Protein AF-A0A8T4FRC5-F1 (afdb_monomer_lite)

Secondary structure (DSSP, 8-state):
------S-----SSSGGGGSHHHHHHHHHTT--STT-HHHHHHHHHHHHHHHHHHHHHHHHTT-HHHHHHHH--

Radius of gyration: 16.0 Å; chains: 1; bounding box: 35×29×38 Å

pLDDT: mean 94.82, std 7.06, range [50.91, 98.25]

Sequence (74 aa):
YICVRVPAIEVGTVGGGTRLPCQREALEMIGCLGDGKARRLAEIVAVTILAGELSTLAAQAAGQLGSAHAALGR

Structure (mmCIF, N/CA/C/O backbone):
data_AF-A0A8T4FRC5-F1
#
_entry.id   AF-A0A8T4FRC5-F1
#
loop_
_atom_site.group_PDB
_atom_site.id
_atom_site.type_symbol
_atom_site.label_atom_id
_atom_site.label_alt_id
_atom_site.label_comp_id
_atom_site.label_asym_id
_atom_site.label_entity_id
_atom_site.label_seq_id
_atom_site.pdbx_PDB_ins_code
_atom_site.Cartn_x
_atom_site.Cartn_y
_atom_site.Cartn_z
_atom_site.occupancy
_atom_site.B_iso_or_equiv
_atom_site.auth_seq_id
_atom_site.auth_comp_id
_atom_site.auth_asym_id
_atom_site.auth_atom_id
_atom_site.pdbx_PDB_model_num
ATOM 1 N N . TYR A 1 1 ? 0.233 -12.341 -15.726 1.00 93.00 1 TYR A N 1
ATOM 2 C CA . TYR A 1 1 ? -0.557 -12.563 -14.498 1.00 93.00 1 TYR A CA 1
ATOM 3 C C . TYR A 1 1 ? 0.340 -12.256 -13.311 1.00 93.00 1 TYR A C 1
ATOM 5 O O . TYR A 1 1 ? 1.470 -12.724 -13.318 1.00 93.00 1 TYR A O 1
ATOM 13 N N . ILE A 1 2 ? -0.120 -11.444 -12.356 1.00 96.12 2 ILE A N 1
ATOM 14 C CA . ILE A 1 2 ? 0.627 -11.079 -11.143 1.00 96.12 2 ILE A CA 1
ATOM 15 C C . ILE A 1 2 ? -0.351 -10.987 -9.966 1.00 96.12 2 ILE A C 1
ATOM 17 O O . ILE A 1 2 ? -1.482 -10.537 -10.138 1.00 96.12 2 ILE A O 1
ATOM 21 N N . CYS A 1 3 ? 0.067 -11.437 -8.785 1.00 97.12 3 CYS A N 1
ATOM 22 C CA . CYS A 1 3 ? -0.700 -11.330 -7.548 1.00 97.12 3 CYS A CA 1
ATOM 23 C C . CYS A 1 3 ? 0.247 -11.205 -6.352 1.00 97.12 3 CYS A C 1
ATOM 25 O O . CYS A 1 3 ? 1.358 -11.731 -6.391 1.00 97.12 3 CYS A O 1
ATOM 27 N N . VAL A 1 4 ? -0.222 -10.583 -5.270 1.00 96.94 4 VAL A N 1
ATOM 28 C CA . VAL A 1 4 ? 0.472 -10.553 -3.976 1.00 96.94 4 VAL A CA 1
ATOM 29 C C . VAL A 1 4 ? -0.374 -11.257 -2.926 1.00 96.94 4 VAL A C 1
ATOM 31 O O . VAL A 1 4 ? -1.604 -11.183 -2.944 1.00 96.94 4 VAL A O 1
ATOM 34 N N . ARG A 1 5 ? 0.288 -11.947 -2.001 1.00 97.00 5 ARG A N 1
ATOM 35 C CA . ARG A 1 5 ? -0.342 -12.538 -0.822 1.00 97.00 5 ARG A CA 1
ATOM 36 C C . ARG A 1 5 ? 0.321 -11.944 0.406 1.00 97.00 5 ARG A C 1
ATOM 38 O O . ARG A 1 5 ? 1.507 -12.159 0.620 1.00 97.00 5 ARG A O 1
ATOM 45 N N . VAL A 1 6 ? -0.468 -11.249 1.216 1.00 95.94 6 VAL A N 1
ATOM 46 C CA . VAL A 1 6 ? -0.009 -10.650 2.471 1.00 95.94 6 VAL A CA 1
ATOM 47 C C . VAL A 1 6 ? -0.844 -11.264 3.598 1.00 95.94 6 VAL A C 1
ATOM 49 O O . VAL A 1 6 ? -1.968 -10.826 3.834 1.00 95.94 6 VAL A O 1
ATOM 52 N N . PRO A 1 7 ? -0.379 -12.373 4.205 1.00 95.38 7 PRO A N 1
ATOM 53 C CA . PRO A 1 7 ? -1.205 -13.195 5.093 1.00 95.38 7 PRO A CA 1
ATOM 54 C C . PRO A 1 7 ? -1.478 -12.540 6.452 1.00 95.38 7 PRO A C 1
ATOM 56 O O . PRO A 1 7 ? -2.453 -12.897 7.106 1.00 95.38 7 PRO A O 1
ATOM 59 N N . ALA A 1 8 ? -0.634 -11.594 6.857 1.00 95.38 8 ALA A N 1
ATOM 60 C CA . ALA A 1 8 ? -0.762 -10.839 8.090 1.00 95.38 8 ALA A CA 1
ATOM 61 C C . ALA A 1 8 ? -0.507 -9.360 7.777 1.00 95.38 8 ALA A C 1
ATOM 63 O O . ALA A 1 8 ? 0.594 -8.989 7.376 1.00 95.38 8 ALA A O 1
ATOM 64 N N . ILE A 1 9 ? -1.564 -8.550 7.870 1.00 95.62 9 ILE A N 1
ATOM 65 C CA . ILE A 1 9 ? -1.491 -7.088 7.820 1.00 95.62 9 ILE A CA 1
ATOM 66 C C . ILE A 1 9 ? -2.153 -6.567 9.093 1.00 95.62 9 ILE A C 1
ATOM 68 O O . ILE A 1 9 ? -3.381 -6.556 9.204 1.00 95.62 9 ILE A O 1
ATOM 72 N N . GLU A 1 10 ? -1.346 -6.112 10.043 1.00 96.56 10 GLU A N 1
ATOM 73 C CA . GLU A 1 10 ? -1.812 -5.445 11.251 1.00 96.56 10 GLU A CA 1
ATOM 74 C C . GLU A 1 10 ? -1.966 -3.944 10.991 1.00 96.56 10 GLU A C 1
ATOM 76 O O . GLU A 1 10 ? -0.999 -3.183 10.982 1.00 96.56 10 GLU A O 1
ATOM 81 N N . VAL A 1 11 ? -3.204 -3.499 10.777 1.00 97.00 11 VAL A N 1
ATOM 82 C CA . VAL A 1 11 ? -3.523 -2.082 10.560 1.00 97.00 11 VAL A CA 1
ATOM 83 C C . VAL A 1 11 ? -4.717 -1.642 11.394 1.00 97.00 11 VAL A C 1
ATOM 85 O O . VAL A 1 11 ? -5.607 -2.429 11.713 1.00 97.00 11 VAL A O 1
ATOM 88 N N . GLY A 1 12 ? -4.751 -0.350 11.714 1.00 96.88 12 GLY A N 1
ATOM 89 C CA . GLY A 1 12 ? -5.838 0.278 12.453 1.00 96.88 12 GLY A CA 1
ATOM 90 C C . GLY A 1 12 ? -6.149 1.668 11.913 1.00 96.88 12 GLY A C 1
ATOM 91 O O . GLY A 1 12 ? -5.268 2.384 11.444 1.00 96.88 12 GLY A O 1
ATOM 92 N N . THR A 1 13 ? -7.421 2.051 11.989 1.00 97.69 13 THR A N 1
ATOM 93 C CA . THR A 1 13 ? -7.920 3.369 11.559 1.00 97.69 13 THR A CA 1
ATOM 94 C C . THR A 1 13 ? -8.417 4.231 12.720 1.00 97.69 13 THR A C 1
ATOM 96 O O . THR A 1 13 ? -8.873 5.359 12.522 1.00 97.69 13 THR A O 1
ATOM 99 N N . VAL A 1 14 ? -8.283 3.720 13.947 1.00 96.94 14 VAL A N 1
ATOM 100 C CA . VAL A 1 14 ? -8.628 4.367 15.218 1.00 96.94 14 VAL A CA 1
ATOM 101 C C . VAL A 1 14 ? -7.557 4.021 16.255 1.00 96.94 14 VAL A C 1
ATOM 103 O O . VAL A 1 14 ? -7.071 2.893 16.291 1.00 96.94 14 VAL A O 1
ATOM 106 N N . GLY A 1 15 ? -7.229 4.978 17.125 1.00 95.00 15 GLY A N 1
ATOM 107 C CA . GLY A 1 15 ? -6.332 4.771 18.264 1.00 95.00 15 GLY A CA 1
ATOM 108 C C . GLY A 1 15 ? -4.846 4.977 17.953 1.00 95.00 15 GLY A C 1
ATOM 109 O O . GLY A 1 15 ? -4.441 5.200 16.816 1.00 95.00 15 GLY A O 1
ATOM 110 N N . GLY A 1 16 ? -4.022 4.945 19.004 1.00 95.25 16 GLY A N 1
ATOM 111 C CA . GLY A 1 16 ? -2.571 5.123 18.897 1.00 95.25 16 GLY A CA 1
ATOM 112 C C . GLY A 1 16 ? -2.175 6.361 18.082 1.00 95.25 16 GLY A C 1
ATOM 113 O O . GLY A 1 16 ? -2.658 7.469 18.330 1.00 95.25 16 GLY A O 1
ATOM 114 N N . GLY A 1 17 ? -1.313 6.151 17.085 1.00 96.06 17 GLY A N 1
ATOM 115 C CA . GLY A 1 17 ? -0.788 7.200 16.210 1.00 96.06 17 GLY A CA 1
ATOM 116 C C . GLY A 1 17 ? -1.786 7.788 15.206 1.00 96.06 17 GLY A C 1
ATOM 117 O O . GLY A 1 17 ? -1.497 8.839 14.644 1.00 96.06 17 GLY A O 1
ATOM 118 N N . THR A 1 18 ? -2.972 7.196 14.999 1.00 96.81 18 THR A N 1
ATOM 119 C CA . THR A 1 18 ? -3.953 7.716 14.017 1.00 96.81 18 THR A CA 1
ATOM 120 C C . THR A 1 18 ? -4.564 9.063 14.420 1.00 96.81 18 THR A C 1
ATOM 122 O O . THR A 1 18 ? -5.239 9.709 13.622 1.00 96.81 18 THR A O 1
ATOM 125 N N . ARG A 1 19 ? -4.328 9.495 15.665 1.00 94.75 19 ARG A N 1
ATOM 126 C CA . ARG A 1 19 ? -4.791 10.770 16.233 1.00 94.75 19 ARG A CA 1
ATOM 127 C C . ARG A 1 19 ? -3.824 11.930 15.999 1.00 94.75 19 ARG A C 1
ATOM 129 O O . ARG A 1 19 ? -4.196 13.071 16.258 1.00 94.75 19 ARG A O 1
ATOM 136 N N . LEU A 1 20 ? -2.593 11.647 15.573 1.00 97.69 20 LEU A N 1
ATOM 137 C CA . LEU A 1 20 ? -1.601 12.680 15.286 1.00 97.69 20 LEU A CA 1
ATOM 138 C C . LEU A 1 20 ? -2.014 13.463 14.026 1.00 97.69 20 LEU A C 1
ATOM 140 O O . LEU A 1 20 ? -2.553 12.845 13.107 1.00 97.69 20 LEU A O 1
ATOM 144 N N . PRO A 1 21 ? -1.770 14.788 13.950 1.00 97.00 21 PRO A N 1
ATOM 145 C CA . PRO A 1 21 ? -2.309 15.633 12.879 1.00 97.00 21 PRO A CA 1
ATOM 146 C C . PRO A 1 21 ? -2.012 15.113 11.466 1.00 97.00 21 PRO A C 1
ATOM 148 O O . PRO A 1 21 ? -2.935 14.882 10.691 1.00 97.00 21 PRO A O 1
ATOM 151 N N . CYS A 1 22 ? -0.743 14.813 11.173 1.00 97.19 22 CYS A N 1
ATOM 152 C CA . CYS A 1 22 ? -0.315 14.349 9.851 1.00 97.19 22 CYS A CA 1
ATOM 153 C C . CYS A 1 22 ? -0.909 12.973 9.491 1.00 97.19 22 CYS A C 1
ATOM 155 O O . CYS A 1 22 ? -1.445 12.779 8.404 1.00 97.19 22 CYS A O 1
ATOM 157 N N . GLN A 1 23 ? -0.881 12.012 10.417 1.00 97.44 23 GLN A N 1
ATOM 158 C CA . GLN A 1 23 ? -1.427 10.668 10.203 1.00 97.44 23 GLN A CA 1
ATOM 159 C C . GLN A 1 23 ? -2.950 10.695 10.043 1.00 97.44 23 GLN A C 1
ATOM 161 O O . GLN A 1 23 ? -3.500 9.949 9.232 1.00 97.44 23 GLN A O 1
ATOM 166 N N . ARG A 1 24 ? -3.633 11.564 10.795 1.00 97.75 24 ARG A N 1
ATOM 167 C CA . ARG A 1 24 ? -5.074 11.787 10.679 1.00 97.75 24 ARG A CA 1
ATOM 168 C C . ARG A 1 24 ? -5.424 12.315 9.289 1.00 97.75 24 ARG A C 1
ATOM 170 O O . ARG A 1 24 ? -6.303 11.747 8.648 1.00 97.75 24 ARG A O 1
ATOM 177 N N . GLU A 1 25 ? -4.729 13.353 8.827 1.00 98.06 25 GLU A N 1
ATOM 178 C CA . GLU A 1 25 ? -4.907 13.924 7.485 1.00 98.06 25 GLU A CA 1
ATOM 179 C C . GLU A 1 25 ? -4.608 12.894 6.391 1.00 98.06 25 GLU A C 1
ATOM 181 O O . GLU A 1 25 ? -5.397 12.737 5.464 1.00 98.06 25 GLU A O 1
ATOM 186 N N . ALA A 1 26 ? -3.532 12.115 6.530 1.00 98.00 26 ALA A N 1
ATOM 187 C CA . ALA A 1 26 ? -3.201 11.043 5.595 1.00 98.00 26 ALA A CA 1
ATOM 188 C C . ALA A 1 26 ? -4.316 9.995 5.486 1.00 98.00 26 ALA A C 1
ATOM 190 O O . ALA A 1 26 ? -4.720 9.630 4.381 1.00 98.00 26 ALA A O 1
ATOM 191 N N . LEU A 1 27 ? -4.861 9.547 6.621 1.00 98.12 27 LEU A N 1
ATOM 192 C CA . LEU A 1 27 ? -5.999 8.628 6.647 1.00 98.12 27 LEU A CA 1
ATOM 193 C C . LEU A 1 27 ? -7.269 9.264 6.074 1.00 98.12 27 LEU A C 1
ATOM 195 O O . LEU A 1 27 ? -8.067 8.566 5.452 1.00 98.12 27 LEU A O 1
ATOM 199 N N . GLU A 1 28 ? -7.475 10.563 6.271 1.00 97.81 28 GLU A N 1
ATOM 200 C CA . GLU A 1 28 ? -8.609 11.302 5.715 1.00 97.81 28 GLU A CA 1
ATOM 201 C C . GLU A 1 28 ? -8.515 11.395 4.184 1.00 97.81 28 GLU A C 1
ATOM 203 O O . GLU A 1 28 ? -9.487 11.057 3.507 1.00 97.81 28 GLU A O 1
ATOM 208 N N . MET A 1 29 ? -7.330 11.702 3.638 1.00 98.06 29 MET A N 1
ATOM 209 C CA . MET A 1 29 ? -7.068 11.761 2.191 1.00 98.06 29 MET A CA 1
ATOM 210 C C . MET A 1 29 ? -7.413 10.456 1.467 1.00 98.06 29 MET A C 1
ATOM 212 O O . MET A 1 29 ? -7.978 10.480 0.376 1.00 98.06 29 MET A O 1
ATOM 216 N N . ILE A 1 30 ? -7.117 9.305 2.077 1.00 97.88 30 ILE A N 1
ATOM 217 C CA . ILE A 1 30 ? -7.424 7.986 1.494 1.00 97.88 30 ILE A CA 1
ATOM 218 C C . ILE A 1 30 ? -8.778 7.419 1.956 1.00 97.88 30 ILE A C 1
ATOM 220 O O . ILE A 1 30 ? -9.105 6.255 1.699 1.00 97.88 30 ILE A O 1
ATOM 224 N N . GLY A 1 31 ? -9.586 8.225 2.652 1.00 97.38 31 GLY A N 1
ATOM 225 C CA . GLY A 1 31 ? -10.926 7.855 3.107 1.00 97.38 31 GLY A CA 1
ATOM 226 C C . GLY A 1 31 ? -10.951 6.757 4.175 1.00 97.38 31 GLY A C 1
ATOM 227 O O . GLY A 1 31 ? -11.975 6.093 4.339 1.00 97.38 31 GLY A O 1
ATOM 228 N N . CYS A 1 32 ? -9.850 6.562 4.899 1.00 98.19 32 CYS A N 1
ATOM 229 C CA . CYS A 1 32 ? -9.666 5.529 5.917 1.00 98.19 32 CYS A CA 1
ATOM 230 C C . CYS A 1 32 ? -9.730 6.053 7.359 1.00 98.19 32 CYS A C 1
ATOM 232 O O . CYS A 1 32 ? -9.599 5.260 8.277 1.00 98.19 32 CYS A O 1
ATOM 234 N N . LEU A 1 33 ? -9.967 7.345 7.607 1.00 97.88 33 LEU A N 1
ATOM 235 C CA . LEU A 1 33 ? -10.061 7.867 8.978 1.00 97.88 33 LEU A CA 1
ATOM 236 C C . LEU A 1 33 ? -11.350 7.421 9.694 1.00 97.88 33 LEU A C 1
ATOM 238 O O . LEU A 1 33 ? -12.445 7.725 9.212 1.00 97.88 33 LEU A O 1
ATOM 242 N N . 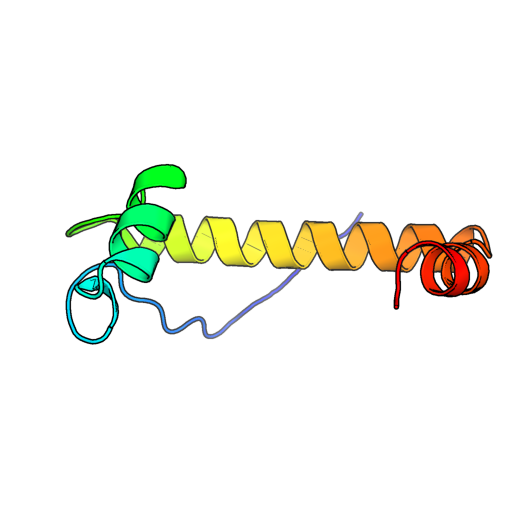GLY A 1 34 ? -11.233 6.772 10.857 1.00 95.75 34 GLY A N 1
ATOM 243 C CA . GLY A 1 34 ? -12.364 6.416 11.726 1.00 95.75 34 GLY A CA 1
ATOM 244 C C . GLY A 1 34 ? -12.659 4.917 11.813 1.00 95.75 34 GLY A C 1
ATOM 245 O O . GLY A 1 34 ? -11.964 4.086 11.225 1.00 95.75 34 GLY A O 1
ATOM 246 N N . ASP A 1 35 ? -13.683 4.570 12.592 1.00 96.62 35 ASP A N 1
ATOM 247 C CA . ASP A 1 35 ? -14.042 3.178 12.876 1.00 96.62 35 ASP A CA 1
ATOM 248 C C . ASP A 1 35 ? -14.589 2.442 11.639 1.00 96.62 35 ASP A C 1
ATOM 250 O O . ASP A 1 35 ? -15.099 3.059 10.702 1.00 96.62 35 ASP A O 1
ATOM 254 N N . GLY A 1 36 ? -14.430 1.118 11.603 1.00 97.12 36 GLY A N 1
ATOM 255 C CA . GLY A 1 36 ? -14.898 0.265 10.503 1.00 97.12 36 GLY A CA 1
ATOM 256 C C . GLY A 1 36 ? -14.099 0.370 9.194 1.00 97.12 36 GLY A C 1
ATOM 257 O O . GLY A 1 36 ? -14.472 -0.244 8.196 1.00 97.12 36 GLY A O 1
ATOM 258 N N . LYS A 1 37 ? -12.987 1.118 9.171 1.00 97.88 37 LYS A N 1
ATOM 259 C CA . LYS A 1 37 ? -12.200 1.378 7.948 1.00 97.88 37 LYS A CA 1
ATOM 260 C C . LYS A 1 37 ? -10.879 0.609 7.850 1.00 97.88 37 LYS A C 1
ATOM 262 O O . LYS A 1 37 ? -10.230 0.663 6.807 1.00 97.88 37 LYS A O 1
ATOM 267 N N . ALA A 1 38 ? -10.498 -0.154 8.875 1.00 97.50 38 ALA A N 1
ATOM 268 C CA . ALA A 1 38 ? -9.243 -0.917 8.898 1.00 97.50 38 ALA A CA 1
ATOM 269 C C . ALA A 1 38 ? -9.106 -1.896 7.719 1.00 97.50 38 ALA A C 1
ATOM 271 O O . ALA A 1 38 ? -8.040 -1.990 7.115 1.00 97.50 38 ALA A O 1
ATOM 272 N N . ARG A 1 39 ? -10.200 -2.556 7.320 1.00 97.31 39 ARG A N 1
ATOM 273 C CA . ARG A 1 39 ? -10.206 -3.450 6.153 1.00 97.31 39 ARG A CA 1
ATOM 274 C C . ARG A 1 39 ? -9.897 -2.713 4.847 1.00 97.31 39 ARG A C 1
ATOM 276 O O . ARG A 1 39 ? -9.088 -3.190 4.062 1.00 97.31 39 ARG A O 1
ATOM 283 N N . ARG A 1 40 ? -10.497 -1.536 4.639 1.00 97.56 40 ARG A N 1
ATOM 284 C CA . ARG A 1 40 ? -10.223 -0.694 3.464 1.00 97.56 40 ARG A CA 1
ATOM 285 C C . ARG A 1 40 ? -8.756 -0.273 3.427 1.00 97.56 40 ARG A C 1
ATOM 287 O O . ARG A 1 40 ? -8.139 -0.314 2.369 1.00 97.56 40 ARG A O 1
ATOM 294 N N . LEU A 1 41 ? -8.195 0.102 4.576 1.00 98.25 41 LEU A N 1
ATOM 295 C CA . LEU A 1 41 ? -6.775 0.429 4.675 1.00 98.25 41 LEU A CA 1
ATOM 296 C C . LEU A 1 41 ? -5.898 -0.776 4.301 1.00 98.25 41 LEU A C 1
ATOM 298 O O . LEU A 1 41 ? -4.969 -0.617 3.515 1.00 98.25 41 LEU A O 1
ATOM 302 N N . ALA A 1 42 ? -6.221 -1.978 4.788 1.00 98.06 42 ALA A N 1
ATOM 303 C CA . ALA A 1 42 ? -5.499 -3.201 4.431 1.00 98.06 42 ALA A CA 1
ATOM 304 C C . ALA A 1 42 ? -5.554 -3.500 2.919 1.00 98.06 42 ALA A C 1
ATOM 306 O O . ALA A 1 42 ? -4.541 -3.860 2.322 1.00 98.06 42 ALA A O 1
ATOM 307 N N . GLU A 1 43 ? -6.711 -3.301 2.282 1.00 97.56 43 GLU A N 1
ATOM 308 C CA . GLU A 1 43 ? -6.879 -3.461 0.831 1.00 97.56 43 GLU A CA 1
ATOM 309 C C . GLU A 1 43 ? -6.038 -2.442 0.044 1.00 97.56 43 GLU A C 1
ATOM 311 O O . GLU A 1 43 ? -5.336 -2.819 -0.896 1.00 97.56 43 GLU A O 1
ATOM 316 N N . ILE A 1 44 ? -6.033 -1.170 0.462 1.00 98.12 44 ILE A N 1
ATOM 317 C CA . ILE A 1 44 ? -5.193 -0.125 -0.146 1.00 98.12 44 ILE A CA 1
ATOM 318 C C . ILE A 1 44 ? -3.708 -0.478 -0.015 1.00 98.12 44 ILE A C 1
ATOM 320 O O . ILE A 1 44 ? -2.969 -0.364 -0.993 1.00 98.12 44 ILE A O 1
ATOM 324 N N . VAL A 1 45 ? -3.269 -0.940 1.160 1.00 98.06 45 VAL A N 1
ATOM 325 C CA . VAL A 1 45 ? -1.882 -1.376 1.389 1.00 98.06 45 VAL A CA 1
ATOM 326 C C . VAL A 1 45 ? -1.513 -2.516 0.438 1.00 98.06 45 VAL A C 1
ATOM 328 O O . VAL A 1 45 ? -0.502 -2.423 -0.255 1.00 98.06 45 VAL A O 1
ATOM 331 N N . ALA A 1 46 ? -2.348 -3.553 0.331 1.00 97.75 46 ALA A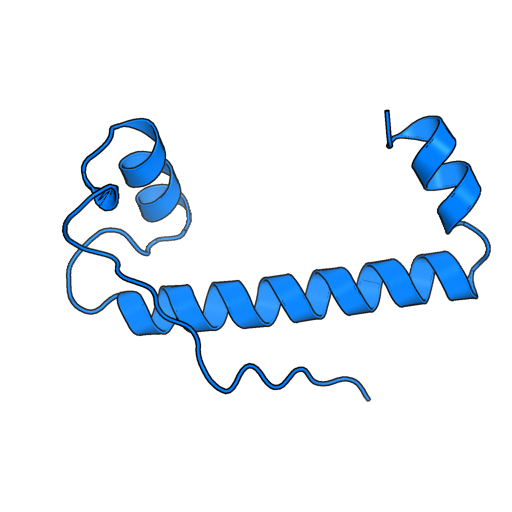 N 1
ATOM 332 C CA . ALA A 1 46 ? -2.089 -4.687 -0.556 1.00 97.75 46 ALA A CA 1
ATOM 333 C C . ALA A 1 46 ? -1.992 -4.276 -2.038 1.00 97.75 46 ALA A C 1
ATOM 335 O O . ALA A 1 46 ? -1.093 -4.730 -2.748 1.00 97.75 46 ALA A O 1
ATOM 336 N N . VAL A 1 47 ? -2.875 -3.387 -2.507 1.00 97.50 47 VAL A N 1
ATOM 337 C CA . VAL A 1 47 ? -2.834 -2.869 -3.887 1.00 97.50 47 VAL A CA 1
ATOM 338 C C . VAL A 1 47 ? -1.606 -1.989 -4.116 1.00 97.50 47 VAL A C 1
ATOM 340 O O . VAL A 1 47 ? -0.987 -2.071 -5.175 1.00 97.50 47 VAL A O 1
ATOM 343 N N . THR A 1 48 ? -1.215 -1.192 -3.123 1.00 97.94 48 THR A N 1
ATOM 344 C CA . THR A 1 48 ? -0.010 -0.353 -3.199 1.00 97.94 48 THR A CA 1
ATOM 345 C C . THR A 1 48 ? 1.247 -1.212 -3.328 1.00 97.94 48 THR A C 1
ATOM 347 O O . THR A 1 48 ? 2.088 -0.930 -4.179 1.00 97.94 48 THR A O 1
ATOM 350 N N . ILE A 1 49 ? 1.342 -2.302 -2.558 1.00 98.19 49 ILE A N 1
ATOM 351 C CA . ILE A 1 49 ? 2.429 -3.285 -2.679 1.00 98.19 49 ILE A CA 1
ATOM 352 C C . ILE A 1 49 ? 2.445 -3.878 -4.092 1.00 98.19 49 ILE A C 1
ATOM 354 O O . ILE A 1 49 ? 3.469 -3.827 -4.764 1.00 98.19 49 ILE A O 1
ATOM 358 N N . LEU A 1 50 ? 1.304 -4.378 -4.582 1.00 98.19 50 LEU A N 1
ATOM 359 C CA . LEU A 1 50 ? 1.208 -4.961 -5.925 1.00 98.19 50 LEU A CA 1
ATOM 360 C C . LEU A 1 50 ? 1.646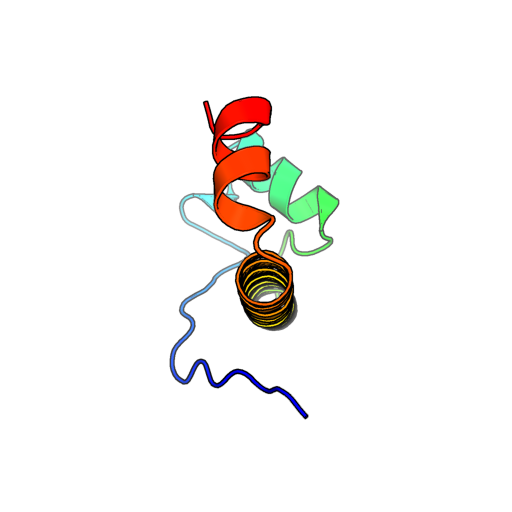 -3.982 -7.025 1.00 98.19 50 LEU A C 1
ATOM 362 O O . LEU A 1 50 ? 2.349 -4.376 -7.955 1.00 98.19 50 LEU A O 1
ATOM 366 N N . ALA A 1 51 ? 1.233 -2.716 -6.925 1.00 98.19 51 ALA A N 1
ATOM 367 C CA . ALA A 1 51 ? 1.601 -1.675 -7.878 1.00 98.19 51 ALA A CA 1
ATOM 368 C C . ALA A 1 51 ? 3.109 -1.375 -7.846 1.00 98.19 51 ALA A C 1
ATOM 370 O O . ALA A 1 51 ? 3.727 -1.236 -8.902 1.00 98.19 51 ALA A O 1
ATOM 371 N N . GLY A 1 52 ? 3.706 -1.321 -6.651 1.00 97.06 52 GLY A N 1
ATOM 372 C CA . GLY A 1 52 ? 5.149 -1.150 -6.472 1.00 97.06 52 GLY A CA 1
ATOM 373 C C . GLY A 1 52 ? 5.960 -2.301 -7.070 1.00 97.06 52 GLY A C 1
ATOM 374 O O . GLY A 1 52 ? 6.908 -2.058 -7.820 1.00 97.06 52 GLY A O 1
ATOM 375 N N . GLU A 1 53 ? 5.549 -3.544 -6.812 1.00 97.38 53 GLU A N 1
ATOM 376 C CA . GLU A 1 53 ? 6.173 -4.747 -7.379 1.00 97.38 53 GLU A CA 1
ATOM 377 C C . GLU A 1 53 ? 6.089 -4.754 -8.909 1.00 97.38 53 GLU A C 1
ATOM 379 O O . GLU A 1 53 ? 7.095 -4.931 -9.595 1.00 97.38 53 GLU A O 1
ATOM 384 N N . LEU A 1 54 ? 4.904 -4.483 -9.466 1.00 97.44 54 LEU A N 1
ATOM 385 C CA . LEU A 1 54 ? 4.711 -4.424 -10.914 1.00 97.44 54 LEU A CA 1
ATOM 386 C C . LEU A 1 54 ? 5.594 -3.349 -11.563 1.00 97.44 54 LEU A C 1
ATOM 388 O O . LEU A 1 54 ? 6.241 -3.618 -12.575 1.00 97.44 54 LEU A O 1
ATOM 392 N N . SER A 1 55 ? 5.627 -2.149 -10.979 1.00 96.06 55 SER A N 1
ATOM 393 C CA . SER A 1 55 ? 6.442 -1.032 -11.467 1.00 96.06 55 SER A CA 1
ATOM 394 C C . SER A 1 55 ? 7.934 -1.372 -11.449 1.00 96.06 55 SER A C 1
ATOM 396 O O . SER A 1 55 ? 8.636 -1.180 -12.444 1.00 96.06 55 SER A O 1
ATOM 398 N N . THR A 1 56 ? 8.414 -1.950 -10.346 1.00 94.62 56 THR A N 1
ATOM 399 C CA . THR A 1 56 ? 9.824 -2.323 -10.176 1.00 94.62 56 THR A CA 1
ATOM 400 C C . THR A 1 56 ? 10.237 -3.401 -11.173 1.00 94.62 56 THR A C 1
ATOM 402 O O . THR A 1 56 ? 11.238 -3.239 -11.873 1.00 94.62 56 THR A O 1
ATOM 405 N N . LEU A 1 57 ? 9.432 -4.459 -11.313 1.00 96.12 57 LEU A N 1
ATOM 406 C CA . LEU A 1 57 ? 9.677 -5.530 -12.280 1.00 96.12 57 LEU A CA 1
ATOM 407 C C . LEU A 1 57 ? 9.682 -5.006 -13.720 1.00 96.12 57 LEU A C 1
ATOM 409 O O . LEU A 1 57 ? 10.531 -5.407 -14.516 1.00 96.12 57 LEU A O 1
ATOM 413 N N . ALA A 1 58 ? 8.778 -4.080 -14.057 1.00 95.69 58 ALA A N 1
ATOM 414 C CA . ALA A 1 58 ? 8.749 -3.451 -15.373 1.00 95.69 58 ALA A CA 1
ATOM 415 C C . ALA A 1 58 ? 10.014 -2.618 -15.637 1.00 95.69 58 ALA A C 1
ATOM 417 O O . ALA A 1 58 ? 10.636 -2.766 -16.689 1.00 95.69 58 ALA A O 1
ATOM 418 N N . ALA A 1 59 ? 10.443 -1.795 -14.674 1.00 95.25 59 ALA A N 1
ATOM 419 C CA . ALA A 1 59 ? 11.657 -0.988 -14.799 1.00 95.25 59 ALA A CA 1
ATOM 420 C C . ALA A 1 59 ? 12.923 -1.853 -14.926 1.00 95.25 59 ALA A C 1
ATOM 422 O O . ALA A 1 59 ? 13.833 -1.510 -15.684 1.00 95.25 59 ALA A O 1
ATOM 423 N N . GLN A 1 60 ? 12.983 -2.984 -14.218 1.00 95.00 60 GLN A N 1
ATOM 424 C CA . GLN A 1 60 ? 14.068 -3.958 -14.346 1.00 95.00 60 GLN A CA 1
ATOM 425 C C . GLN A 1 60 ? 14.067 -4.626 -15.720 1.00 95.00 60 GLN A C 1
ATOM 427 O O . GLN A 1 60 ? 15.102 -4.648 -16.384 1.00 95.00 60 GLN A O 1
ATOM 432 N N . ALA A 1 61 ? 12.911 -5.116 -16.173 1.00 95.50 61 ALA A N 1
ATOM 433 C CA . ALA A 1 61 ? 12.775 -5.765 -17.475 1.00 95.50 61 ALA A CA 1
ATOM 434 C C . ALA A 1 61 ? 13.111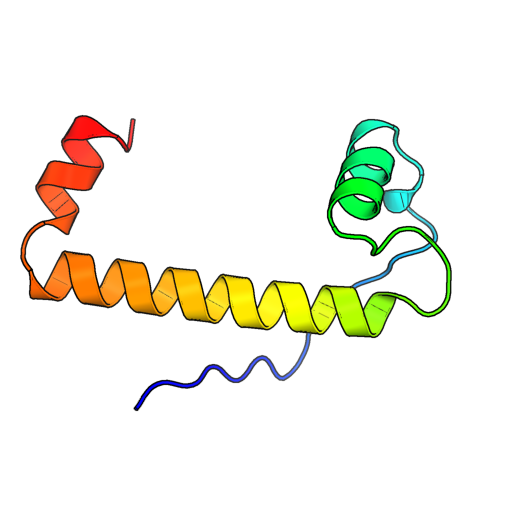 -4.818 -18.639 1.00 95.50 61 ALA A C 1
ATOM 436 O O . ALA A 1 61 ? 13.677 -5.246 -19.641 1.00 95.50 61 ALA A O 1
ATOM 437 N N . ALA A 1 62 ? 12.808 -3.526 -18.492 1.00 95.69 62 ALA A N 1
ATOM 438 C CA . ALA A 1 62 ? 13.129 -2.495 -19.473 1.00 95.69 62 ALA A CA 1
ATOM 439 C C . ALA A 1 62 ? 14.581 -1.975 -19.387 1.00 95.69 62 ALA A C 1
ATOM 441 O O . ALA A 1 62 ? 14.967 -1.126 -20.188 1.00 95.69 62 ALA A O 1
ATOM 442 N N . GLY A 1 63 ? 15.382 -2.416 -18.406 1.00 93.12 63 GLY A N 1
ATOM 443 C CA . GLY A 1 63 ? 16.726 -1.874 -18.159 1.00 93.12 63 GLY A CA 1
ATOM 444 C C . GLY A 1 63 ? 16.733 -0.409 -17.693 1.00 93.12 63 GLY A C 1
ATOM 445 O O . GLY A 1 63 ? 17.771 0.248 -17.718 1.00 93.12 63 GLY A O 1
ATOM 446 N N . GLN A 1 64 ? 15.582 0.114 -17.266 1.00 93.00 64 GLN A N 1
ATOM 447 C CA . GLN A 1 64 ? 15.385 1.512 -16.872 1.00 93.00 64 GLN A CA 1
ATOM 448 C C . GLN A 1 64 ? 15.591 1.748 -15.376 1.00 93.00 64 GLN A C 1
ATOM 450 O O . GLN A 1 64 ? 15.667 2.896 -14.949 1.00 93.00 64 GLN A O 1
ATOM 455 N N . LEU A 1 65 ? 15.697 0.690 -14.566 1.00 88.44 65 LEU A N 1
ATOM 456 C CA . LEU A 1 65 ? 15.814 0.839 -13.115 1.00 88.44 65 LEU A CA 1
ATOM 457 C C . LEU A 1 65 ? 17.027 1.699 -12.714 1.00 88.44 65 LEU A C 1
ATOM 459 O O . LEU A 1 65 ? 16.888 2.609 -11.903 1.00 88.44 65 LEU A O 1
ATOM 463 N N . GLY A 1 66 ? 18.202 1.455 -13.306 1.00 88.00 66 GLY A N 1
ATOM 464 C CA . GLY A 1 66 ? 19.427 2.190 -12.970 1.00 88.00 66 GLY A CA 1
ATOM 465 C C . GLY A 1 66 ? 19.380 3.669 -13.368 1.00 88.00 66 GLY A C 1
ATOM 466 O O . GLY A 1 66 ? 19.777 4.530 -12.586 1.00 88.00 66 GLY A O 1
ATOM 467 N N . SER A 1 67 ? 18.851 3.982 -14.554 1.00 88.19 67 SER A N 1
ATOM 468 C CA . SER A 1 67 ? 18.718 5.369 -15.016 1.00 88.19 67 SER A CA 1
ATOM 469 C C . SER A 1 67 ? 17.630 6.127 -14.255 1.00 88.19 67 SER A C 1
ATOM 471 O O . SER A 1 67 ? 17.848 7.276 -13.874 1.00 88.19 67 SER A O 1
ATOM 473 N N . ALA A 1 68 ? 16.495 5.484 -13.964 1.00 88.25 68 ALA A N 1
ATOM 474 C CA . ALA A 1 68 ? 15.443 6.052 -13.129 1.00 88.25 68 ALA A CA 1
ATOM 475 C C . ALA A 1 68 ? 15.945 6.327 -11.704 1.00 88.25 68 ALA A C 1
ATOM 477 O O . ALA A 1 68 ? 15.686 7.401 -11.165 1.00 88.25 68 ALA A O 1
ATOM 478 N N . HIS A 1 69 ? 16.719 5.409 -11.117 1.00 89.94 69 HIS A N 1
ATOM 479 C CA . HIS A 1 69 ? 17.327 5.607 -9.802 1.00 89.94 69 HIS A CA 1
ATOM 480 C C . HIS A 1 69 ? 18.360 6.745 -9.808 1.00 89.94 69 HIS A C 1
ATOM 482 O O . HIS A 1 69 ? 18.333 7.589 -8.924 1.00 89.94 69 HIS A O 1
ATOM 488 N N . ALA A 1 70 ? 19.209 6.857 -10.833 1.00 89.94 70 ALA A N 1
ATOM 489 C CA . ALA A 1 70 ? 20.155 7.972 -10.932 1.00 89.94 70 ALA A CA 1
ATOM 490 C C . ALA A 1 70 ? 19.465 9.341 -11.115 1.00 89.94 70 ALA A C 1
ATOM 492 O O . ALA A 1 70 ? 19.940 10.350 -10.598 1.00 89.94 70 ALA A O 1
ATOM 493 N N . ALA A 1 71 ? 18.351 9.388 -11.852 1.00 89.88 71 ALA A N 1
ATOM 494 C CA . ALA A 1 71 ? 17.629 10.629 -12.135 1.00 89.88 71 ALA A CA 1
ATOM 495 C C . ALA A 1 71 ? 16.696 11.071 -10.994 1.00 89.88 71 ALA A C 1
ATOM 497 O O . ALA A 1 71 ? 16.570 12.267 -10.726 1.00 89.88 71 ALA A O 1
ATOM 498 N N . LEU A 1 72 ? 16.015 10.117 -10.353 1.00 88.44 72 LEU A N 1
ATOM 499 C CA . LEU A 1 72 ? 14.924 10.367 -9.403 1.00 88.44 72 LEU A CA 1
ATOM 500 C C . LEU A 1 72 ? 15.187 9.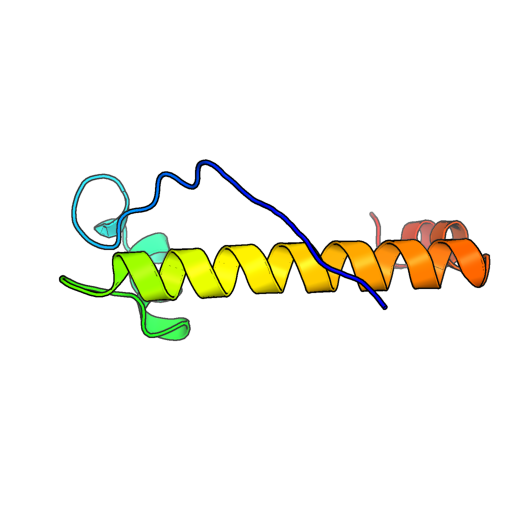797 -8.004 1.00 88.44 72 LEU A C 1
ATOM 502 O O . LEU A 1 72 ? 14.571 10.260 -7.054 1.00 88.44 72 LEU A O 1
ATOM 506 N N . GLY A 1 73 ? 16.069 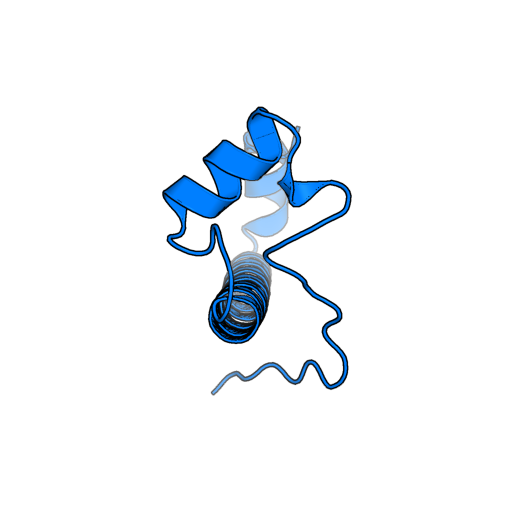8.803 -7.886 1.00 61.31 73 GLY A N 1
ATOM 507 C CA . GLY A 1 73 ? 16.367 8.038 -6.669 1.00 61.31 73 GLY A CA 1
ATOM 508 C C . GLY A 1 73 ? 17.559 8.556 -5.865 1.00 61.31 73 GLY A C 1
ATOM 509 O O . GLY A 1 73 ? 18.241 7.766 -5.217 1.00 61.31 73 GLY A O 1
ATOM 510 N N . ARG A 1 74 ? 17.792 9.869 -5.911 1.00 50.91 74 ARG A N 1
ATOM 511 C CA . ARG A 1 74 ? 18.421 10.568 -4.786 1.00 50.91 74 ARG A CA 1
ATOM 512 C C . ARG A 1 74 ? 17.491 10.536 -3.577 1.00 50.91 74 ARG A C 1
ATOM 514 O O . ARG A 1 74 ? 16.279 10.773 -3.783 1.00 50.91 74 ARG A O 1
#

Foldseek 3Di:
DDADDDPDDDFDQDDDPCPPPVNVVVCVVQVQHDPPRRVVVVVVVRVVVRVVVVVCVVCVVVVNNVVCCVVPVD